Protein AF-A0A372H145-F1 (afdb_monomer_lite)

Structure (mmCIF, N/CA/C/O backbone):
data_AF-A0A372H145-F1
#
_entry.id   AF-A0A372H145-F1
#
loop_
_atom_site.group_PDB
_atom_site.id
_atom_site.type_symbol
_atom_site.label_atom_id
_atom_site.label_alt_id
_atom_site.label_comp_id
_atom_site.label_asym_id
_atom_site.label_entity_id
_atom_site.label_seq_id
_atom_site.pdbx_PDB_ins_code
_atom_site.Cartn_x
_atom_site.Cartn_y
_atom_site.Cartn_z
_atom_site.occupancy
_atom_site.B_iso_or_equiv
_atom_site.auth_seq_id
_atom_site.auth_comp_id
_atom_site.auth_asym_id
_atom_site.auth_atom_i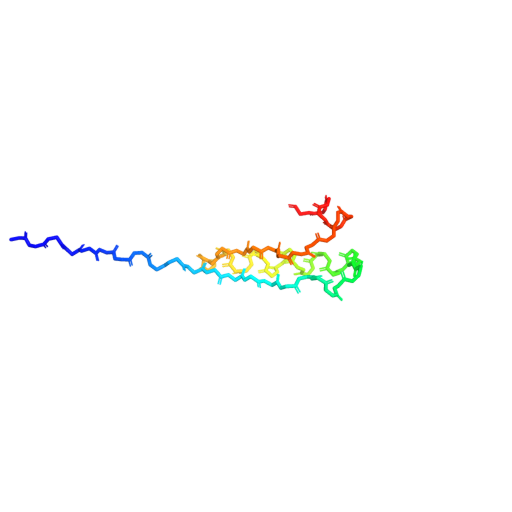d
_atom_site.pdbx_PDB_model_num
ATOM 1 N N . MET A 1 1 ? -32.031 -14.912 27.122 1.00 44.69 1 MET A N 1
ATOM 2 C CA . MET A 1 1 ? -30.963 -13.921 26.863 1.00 44.69 1 MET A CA 1
ATOM 3 C C . MET A 1 1 ? -30.056 -14.500 25.789 1.00 44.69 1 MET A C 1
ATOM 5 O O . MET A 1 1 ? -29.250 -15.364 26.095 1.00 44.69 1 MET A O 1
ATOM 9 N N . GLY A 1 2 ? -30.293 -14.152 24.522 1.00 53.50 2 GLY A N 1
ATOM 10 C CA . GLY A 1 2 ? -29.517 -14.667 23.389 1.00 53.50 2 GLY A CA 1
ATOM 11 C C . GLY A 1 2 ? -28.318 -13.767 23.117 1.00 53.50 2 GLY A C 1
ATOM 12 O O . GLY A 1 2 ? -28.483 -12.554 23.005 1.00 53.50 2 GLY A O 1
ATOM 13 N N . ALA A 1 3 ? -27.121 -14.346 23.043 1.00 56.88 3 ALA A N 1
ATOM 14 C CA . ALA A 1 3 ? -25.931 -13.629 22.613 1.00 56.88 3 ALA A CA 1
ATOM 15 C C . ALA A 1 3 ? -26.079 -13.271 21.127 1.00 56.88 3 ALA A C 1
ATOM 17 O O . ALA A 1 3 ? -26.142 -14.151 20.270 1.00 56.88 3 ALA A O 1
ATOM 18 N N . VAL A 1 4 ? -26.153 -11.975 20.824 1.00 62.34 4 VAL A N 1
ATOM 19 C CA . VAL A 1 4 ? -25.978 -11.479 19.459 1.00 62.34 4 VAL A CA 1
ATOM 20 C C . VAL A 1 4 ? -24.502 -11.672 19.126 1.00 62.34 4 VAL A C 1
ATOM 22 O O . VAL A 1 4 ? -23.648 -10.970 19.664 1.00 62.34 4 VAL A O 1
ATOM 25 N N . LEU A 1 5 ? -24.191 -12.649 18.272 1.00 61.47 5 LEU A N 1
ATOM 26 C CA . LEU A 1 5 ? -22.879 -12.752 17.641 1.00 61.47 5 LEU A CA 1
ATOM 27 C C . LEU A 1 5 ? -22.703 -11.505 16.770 1.00 61.47 5 LEU A C 1
ATOM 29 O O . LEU A 1 5 ? -23.196 -11.441 15.646 1.00 61.47 5 LEU A O 1
ATOM 33 N N . MET A 1 6 ? -22.043 -10.485 17.317 1.00 56.00 6 MET A N 1
ATOM 34 C CA . MET A 1 6 ? -21.556 -9.348 16.547 1.00 56.00 6 MET A CA 1
ATOM 35 C C . MET A 1 6 ? -20.506 -9.884 15.576 1.00 56.00 6 MET A C 1
ATOM 37 O O . MET A 1 6 ? -19.344 -10.063 15.926 1.00 56.00 6 MET A O 1
ATOM 41 N N . THR A 1 7 ? -20.939 -10.231 14.367 1.00 61.44 7 THR A N 1
ATOM 42 C CA . THR A 1 7 ? -20.035 -10.591 13.279 1.00 61.44 7 THR A CA 1
ATOM 43 C C . THR A 1 7 ? -19.235 -9.347 12.900 1.00 61.44 7 THR A C 1
ATOM 45 O O . THR A 1 7 ? -19.754 -8.381 12.342 1.00 61.44 7 THR A O 1
ATOM 48 N N . THR A 1 8 ? -17.959 -9.330 13.273 1.00 64.06 8 THR A N 1
ATOM 49 C CA . THR A 1 8 ? -17.033 -8.278 12.864 1.00 64.06 8 THR A CA 1
ATOM 50 C C . THR A 1 8 ? -16.669 -8.521 11.399 1.00 64.06 8 THR A C 1
ATOM 52 O O . THR A 1 8 ? -15.877 -9.410 11.093 1.00 64.06 8 THR A O 1
ATOM 55 N N . GLN A 1 9 ? -17.271 -7.765 10.479 1.00 66.25 9 GLN A N 1
ATOM 56 C CA . GLN A 1 9 ? -16.896 -7.781 9.062 1.00 66.25 9 GLN A CA 1
ATOM 57 C C . GLN A 1 9 ? -15.461 -7.256 8.915 1.00 66.25 9 GLN A C 1
ATOM 59 O O . GLN A 1 9 ? -15.186 -6.089 9.197 1.00 66.25 9 GLN A O 1
ATOM 64 N N . LEU A 1 10 ? -14.539 -8.120 8.489 1.00 69.19 10 LEU A N 1
ATOM 65 C CA . LEU A 1 10 ? -13.164 -7.731 8.188 1.00 69.19 10 LEU A CA 1
ATOM 66 C C . LEU A 1 10 ? -13.092 -7.182 6.759 1.00 69.19 10 LEU A C 1
ATOM 68 O O . LEU A 1 10 ? -13.324 -7.908 5.793 1.00 69.19 10 LEU A O 1
ATOM 72 N N . ASN A 1 11 ? -12.752 -5.901 6.624 1.00 85.06 11 ASN A N 1
ATOM 73 C CA . ASN A 1 11 ? -12.618 -5.243 5.328 1.00 85.06 11 ASN A CA 1
ATOM 74 C C . ASN A 1 11 ? -11.158 -5.249 4.868 1.00 85.06 11 ASN A C 1
ATOM 76 O O . ASN A 1 11 ? -10.289 -4.676 5.532 1.00 85.06 11 ASN A O 1
ATOM 80 N N . TYR A 1 12 ? -10.908 -5.832 3.695 1.00 87.12 12 TYR A N 1
ATOM 81 C CA . TYR A 1 12 ? -9.584 -5.894 3.079 1.00 87.12 12 TYR A CA 1
ATOM 82 C C . TYR A 1 12 ? -9.568 -5.254 1.693 1.00 87.12 12 TYR A C 1
ATOM 84 O O . TYR A 1 12 ? -10.501 -5.419 0.910 1.00 87.12 12 TYR A O 1
ATOM 92 N N . ALA A 1 13 ? -8.467 -4.580 1.368 1.00 87.06 13 ALA A N 1
ATOM 93 C CA . ALA A 1 13 ? -8.133 -4.166 0.011 1.00 87.06 13 ALA A CA 1
ATOM 94 C C . ALA A 1 13 ? -6.795 -4.797 -0.396 1.00 87.06 13 ALA A C 1
ATOM 96 O O . ALA A 1 13 ? -5.788 -4.627 0.294 1.00 87.06 13 ALA A O 1
ATOM 97 N N . VAL A 1 14 ? -6.778 -5.527 -1.513 1.00 88.25 14 VAL A N 1
ATOM 98 C CA . VAL A 1 14 ? -5.596 -6.274 -1.974 1.00 88.25 14 VAL A CA 1
ATOM 99 C C . VAL A 1 14 ? -5.197 -5.816 -3.382 1.00 88.25 14 VAL A C 1
ATOM 101 O O . VAL A 1 14 ? -5.590 -6.446 -4.365 1.00 88.25 14 VAL A O 1
ATOM 104 N N . PRO A 1 15 ? -4.462 -4.698 -3.528 1.00 84.19 15 PRO A N 1
ATOM 105 C CA . PRO A 1 15 ? -3.935 -4.287 -4.826 1.00 84.19 15 PRO A CA 1
ATOM 106 C C . PRO A 1 15 ? -2.891 -5.289 -5.345 1.00 84.19 15 PRO A C 1
ATOM 108 O O . PRO A 1 15 ? -1.982 -5.701 -4.617 1.00 84.19 15 PRO A O 1
ATOM 111 N N . VAL A 1 16 ? -3.011 -5.658 -6.624 1.00 87.44 16 VAL A N 1
ATOM 112 C CA . VAL A 1 16 ? -2.082 -6.560 -7.320 1.00 87.44 16 VAL A CA 1
ATOM 113 C C . VAL A 1 16 ? -0.980 -5.739 -7.993 1.00 87.44 16 VAL A C 1
ATOM 115 O O . VAL A 1 16 ? -1.215 -5.071 -8.994 1.00 87.44 16 VAL A O 1
ATOM 118 N N . MET A 1 17 ? 0.236 -5.818 -7.456 1.00 88.88 17 MET A N 1
ATOM 119 C CA . MET A 1 17 ? 1.422 -5.070 -7.901 1.00 88.88 17 MET A CA 1
ATOM 120 C C . MET A 1 17 ? 2.279 -5.827 -8.926 1.00 88.88 17 MET A C 1
ATOM 122 O O . MET A 1 17 ? 3.272 -5.292 -9.403 1.00 88.88 17 MET A O 1
ATOM 126 N N . ARG A 1 18 ? 1.911 -7.064 -9.294 1.00 86.88 18 ARG A N 1
ATOM 127 C CA . ARG A 1 18 ? 2.746 -7.974 -10.109 1.00 86.88 18 ARG A CA 1
ATOM 128 C C . ARG A 1 18 ? 3.199 -7.394 -11.458 1.00 86.88 18 ARG A C 1
ATOM 130 O O . ARG A 1 18 ? 4.231 -7.805 -11.974 1.00 86.88 18 ARG A O 1
ATOM 137 N N . TYR A 1 19 ? 2.424 -6.477 -12.029 1.00 88.50 19 TYR A N 1
ATOM 138 C CA . TYR A 1 19 ? 2.698 -5.857 -13.330 1.00 88.50 19 TYR A CA 1
ATOM 139 C C . TYR A 1 19 ? 3.229 -4.426 -13.209 1.00 88.50 19 TYR A C 1
ATOM 141 O O . TYR A 1 19 ? 3.290 -3.715 -14.207 1.00 88.50 19 TYR A O 1
ATOM 149 N N . VAL A 1 20 ? 3.592 -3.998 -11.997 1.00 85.62 20 VAL A N 1
ATOM 150 C CA . VAL A 1 20 ? 4.219 -2.704 -11.736 1.00 85.62 20 VAL A CA 1
ATOM 151 C C . VAL A 1 20 ? 5.728 -2.945 -11.611 1.00 85.62 20 VAL A C 1
ATOM 153 O O . VAL A 1 20 ? 6.187 -3.369 -10.551 1.00 85.62 20 VAL A O 1
ATOM 156 N N . PRO A 1 21 ? 6.509 -2.752 -12.692 1.00 78.88 21 PRO A N 1
ATOM 157 C CA . PRO A 1 21 ? 7.922 -3.131 -12.709 1.00 78.88 21 PRO A CA 1
ATOM 158 C C . PRO A 1 21 ? 8.783 -2.248 -11.800 1.00 78.88 21 PRO A C 1
ATOM 160 O O . PRO A 1 21 ? 9.773 -2.723 -11.250 1.00 78.88 21 PRO A O 1
ATOM 163 N N . LEU A 1 22 ? 8.400 -0.979 -11.641 1.00 85.12 22 LEU A N 1
ATOM 164 C CA . LEU A 1 22 ? 9.098 0.016 -10.838 1.00 85.12 22 LEU A CA 1
ATOM 165 C C . LEU A 1 22 ? 8.092 1.053 -10.325 1.00 85.12 22 LEU A C 1
ATOM 167 O O . LEU A 1 22 ? 7.140 1.398 -11.025 1.00 85.12 22 LEU A O 1
ATOM 171 N N . ILE A 1 23 ? 8.323 1.558 -9.116 1.00 88.75 23 ILE A N 1
ATOM 172 C CA . ILE A 1 23 ? 7.606 2.694 -8.534 1.00 88.75 23 ILE A CA 1
ATOM 173 C C . ILE A 1 23 ? 8.662 3.732 -8.161 1.00 88.75 23 ILE A C 1
ATOM 175 O O . ILE A 1 23 ? 9.605 3.414 -7.442 1.00 88.75 23 ILE A O 1
ATOM 179 N N . ASP A 1 24 ? 8.517 4.957 -8.662 1.00 90.00 24 ASP A N 1
ATOM 180 C CA . ASP A 1 24 ? 9.402 6.063 -8.301 1.00 90.00 24 ASP A CA 1
ATOM 181 C C . ASP A 1 24 ? 9.004 6.685 -6.944 1.00 90.00 24 ASP A C 1
ATOM 183 O O . ASP A 1 24 ? 7.985 6.336 -6.340 1.00 90.00 24 ASP A O 1
ATOM 187 N N . ALA A 1 25 ? 9.787 7.653 -6.465 1.00 90.75 25 ALA A N 1
ATOM 188 C CA . ALA A 1 25 ? 9.551 8.326 -5.189 1.00 90.75 25 ALA A CA 1
ATOM 189 C C . ALA A 1 25 ? 8.136 8.933 -5.061 1.00 90.75 25 ALA A C 1
ATOM 191 O O . ALA A 1 25 ? 7.503 8.814 -4.007 1.00 90.75 25 ALA A O 1
ATOM 192 N N . THR A 1 26 ? 7.607 9.552 -6.119 1.00 94.31 26 THR A N 1
ATOM 193 C CA . THR A 1 26 ? 6.262 10.140 -6.131 1.00 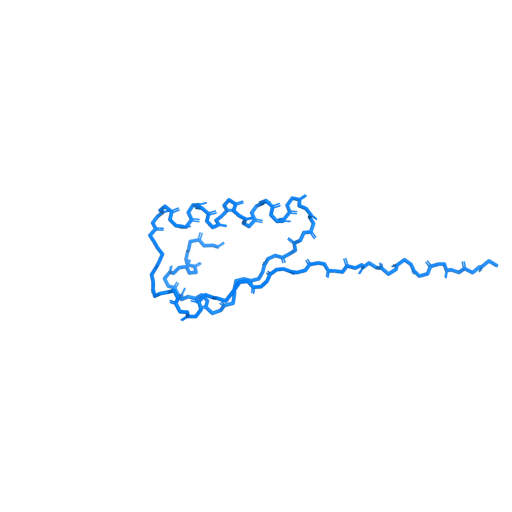94.31 26 THR A CA 1
ATOM 194 C C . THR A 1 26 ? 5.178 9.065 -6.086 1.00 94.31 26 THR A C 1
ATOM 196 O O . THR A 1 26 ? 4.206 9.198 -5.329 1.00 94.31 26 THR A O 1
ATOM 199 N N . GLY A 1 27 ? 5.349 7.975 -6.839 1.00 91.25 27 GLY A N 1
ATOM 200 C CA . GLY A 1 27 ? 4.450 6.824 -6.782 1.00 91.25 27 GLY A CA 1
ATOM 201 C C . GLY A 1 27 ? 4.396 6.195 -5.385 1.00 91.25 27 GLY A C 1
ATOM 202 O O . GLY A 1 27 ? 3.306 5.943 -4.864 1.00 91.25 27 GLY A O 1
ATOM 203 N N . CYS A 1 28 ? 5.548 6.034 -4.728 1.00 92.12 28 CYS A N 1
ATOM 204 C CA . CYS A 1 28 ? 5.636 5.511 -3.363 1.00 92.12 28 CYS A CA 1
ATOM 205 C C . CYS A 1 28 ? 4.909 6.402 -2.347 1.00 92.12 28 CYS 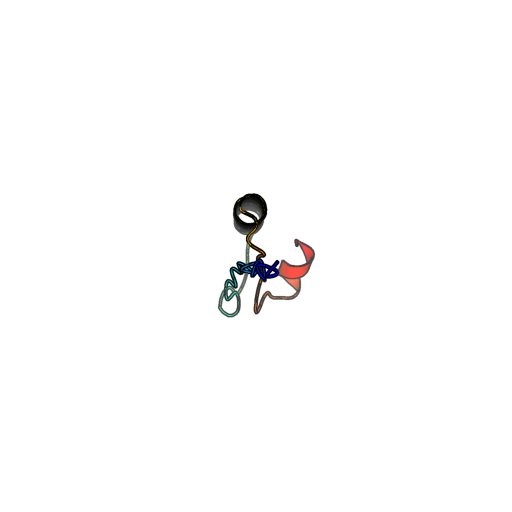A C 1
ATOM 207 O O . CYS A 1 28 ? 4.114 5.908 -1.542 1.00 92.12 28 CYS A O 1
ATOM 209 N N . GLN A 1 29 ? 5.116 7.722 -2.406 1.00 94.19 29 GLN A N 1
ATOM 210 C CA . GLN A 1 29 ? 4.419 8.673 -1.529 1.00 94.19 29 GLN A CA 1
ATOM 211 C C . GLN A 1 29 ? 2.900 8.632 -1.731 1.00 94.19 29 GLN A C 1
ATOM 213 O O . GLN A 1 29 ? 2.137 8.598 -0.761 1.00 94.19 29 GLN A O 1
ATOM 218 N N . SER A 1 30 ? 2.457 8.559 -2.986 1.00 93.88 30 SER A N 1
ATOM 219 C CA . SER A 1 30 ? 1.036 8.444 -3.324 1.00 93.88 30 SER A CA 1
ATOM 220 C C . SER A 1 30 ? 0.433 7.153 -2.762 1.00 93.88 30 SER A C 1
ATOM 222 O O . SER A 1 30 ? -0.615 7.182 -2.114 1.00 93.88 30 SER A O 1
ATOM 224 N N . LEU A 1 31 ? 1.126 6.022 -2.928 1.00 92.88 31 LEU A N 1
ATOM 225 C CA . LEU A 1 31 ? 0.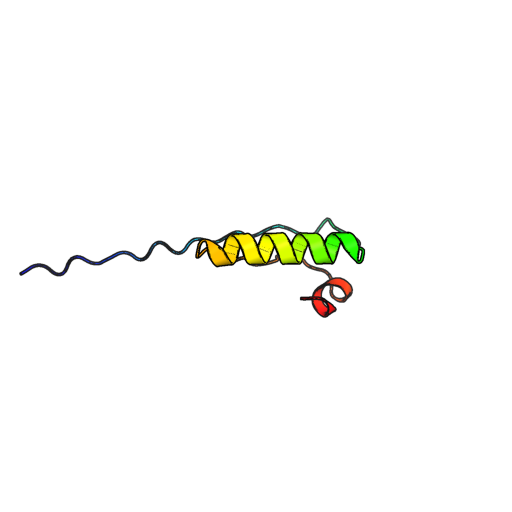696 4.718 -2.427 1.00 92.88 31 LEU A CA 1
ATOM 226 C C . LEU A 1 31 ? 0.624 4.677 -0.892 1.00 92.88 31 LEU A C 1
ATOM 228 O O . LEU A 1 31 ? -0.357 4.176 -0.340 1.00 92.88 31 LEU A O 1
ATOM 232 N N . LYS A 1 32 ? 1.592 5.278 -0.189 1.00 93.56 32 LYS A N 1
ATOM 233 C CA . LYS A 1 32 ? 1.541 5.474 1.273 1.00 93.56 32 LYS A CA 1
ATOM 234 C C . LYS A 1 32 ? 0.315 6.282 1.697 1.00 93.56 32 LYS A C 1
ATOM 236 O O . LYS A 1 32 ? -0.364 5.911 2.657 1.00 93.56 32 LYS A O 1
ATOM 241 N N . GLY A 1 33 ? -0.000 7.353 0.967 1.00 95.81 33 GLY A N 1
ATOM 242 C CA . GLY A 1 33 ? -1.205 8.156 1.181 1.00 95.81 33 GLY A CA 1
ATOM 243 C C . GLY A 1 33 ? -2.482 7.324 1.053 1.00 95.81 33 GLY A C 1
ATOM 244 O O . GLY A 1 33 ? -3.317 7.332 1.958 1.00 95.81 33 GLY A O 1
ATOM 245 N N . ILE A 1 34 ? -2.585 6.529 -0.015 1.00 93.44 34 ILE A N 1
ATOM 246 C CA . ILE A 1 34 ? -3.716 5.624 -0.251 1.00 93.44 34 ILE A CA 1
ATOM 247 C C . ILE A 1 34 ? -3.851 4.631 0.910 1.00 93.44 34 ILE A C 1
ATOM 249 O O . ILE A 1 34 ? -4.910 4.562 1.532 1.00 93.44 34 ILE A O 1
ATOM 253 N N . ILE A 1 35 ? -2.782 3.915 1.275 1.00 93.88 35 ILE A N 1
ATOM 254 C CA . ILE A 1 35 ? -2.797 2.943 2.384 1.00 93.88 35 ILE A CA 1
ATOM 255 C C . ILE A 1 35 ? -3.268 3.602 3.686 1.00 93.88 35 ILE A C 1
ATOM 257 O O . ILE A 1 35 ? -4.116 3.050 4.391 1.00 93.88 35 ILE A O 1
ATOM 261 N N . LYS A 1 36 ? -2.772 4.808 3.989 1.00 95.44 36 LYS A N 1
ATOM 262 C CA . LYS A 1 36 ? -3.172 5.573 5.175 1.00 95.44 36 LYS A CA 1
ATOM 263 C C . LYS A 1 36 ? -4.664 5.916 5.155 1.00 95.44 36 LYS A C 1
ATOM 265 O O . LYS A 1 36 ? -5.332 5.750 6.175 1.00 95.44 36 LYS A O 1
ATOM 270 N N . SER A 1 37 ? -5.203 6.337 4.012 1.00 95.88 37 SER A N 1
ATOM 271 C CA . SER A 1 37 ? -6.632 6.633 3.855 1.00 95.88 37 SER A CA 1
ATOM 272 C C . SER A 1 37 ? -7.522 5.397 4.019 1.00 95.88 37 SER A C 1
ATOM 274 O O . SER A 1 37 ? -8.590 5.502 4.617 1.00 95.88 37 SER A O 1
ATOM 276 N N . TYR A 1 38 ? -7.101 4.227 3.529 1.00 94.44 38 TYR A N 1
ATOM 277 C CA . TYR A 1 38 ? -7.839 2.971 3.725 1.00 94.44 38 TYR A CA 1
ATOM 278 C C . TYR A 1 38 ? -7.791 2.509 5.185 1.00 94.44 38 TYR A C 1
ATOM 280 O O . TYR A 1 38 ? -8.827 2.179 5.763 1.00 94.44 38 TYR A O 1
ATOM 288 N N . ARG A 1 39 ? -6.620 2.593 5.825 1.00 91.81 39 ARG A N 1
ATOM 289 C CA . ARG A 1 39 ? -6.460 2.261 7.246 1.00 91.81 39 ARG A CA 1
ATOM 290 C C . ARG A 1 39 ? -7.311 3.155 8.149 1.00 91.81 39 ARG A C 1
ATOM 292 O O . ARG A 1 39 ? -7.903 2.658 9.101 1.00 91.81 39 ARG A O 1
ATOM 299 N N . ALA A 1 40 ? -7.430 4.446 7.829 1.00 94.38 40 ALA A N 1
ATOM 300 C CA . ALA A 1 40 ? -8.301 5.378 8.552 1.00 94.38 40 ALA A CA 1
ATOM 301 C C . ALA A 1 40 ? -9.794 4.998 8.479 1.00 94.38 40 ALA A C 1
ATOM 303 O O . ALA A 1 40 ? -10.565 5.373 9.356 1.00 94.38 40 ALA A O 1
ATOM 304 N N . LYS A 1 41 ? -10.196 4.222 7.464 1.00 93.25 41 LYS A N 1
ATOM 305 C CA . LYS A 1 41 ? -11.552 3.668 7.308 1.00 93.25 41 LYS A CA 1
ATOM 306 C C . LYS A 1 41 ? -11.712 2.282 7.949 1.00 93.25 41 LYS A C 1
ATOM 308 O O . LYS A 1 41 ? -12.731 1.634 7.737 1.00 93.25 41 LYS A O 1
ATOM 313 N N . GLY A 1 42 ? -10.705 1.799 8.683 1.00 92.44 42 GLY A N 1
ATOM 314 C CA . GLY A 1 42 ? -10.693 0.449 9.250 1.00 92.44 42 GLY A CA 1
ATOM 315 C C . GLY A 1 42 ? -10.498 -0.658 8.209 1.00 92.44 42 GLY A C 1
ATOM 316 O O . GLY A 1 42 ? -10.816 -1.810 8.484 1.00 92.44 42 GLY A O 1
ATOM 317 N N . ILE A 1 43 ? -9.996 -0.323 7.015 1.00 93.12 43 ILE A N 1
ATOM 318 C CA . ILE A 1 43 ? -9.742 -1.288 5.942 1.00 93.12 43 ILE A CA 1
ATOM 319 C C . ILE A 1 43 ? -8.263 -1.664 5.971 1.00 93.12 43 ILE A C 1
ATOM 321 O O . ILE A 1 43 ? -7.384 -0.803 5.873 1.00 93.12 43 ILE A O 1
ATOM 325 N N . GLN A 1 44 ? -7.981 -2.957 6.083 1.00 92.56 44 GLN A N 1
ATOM 326 C CA . GLN A 1 44 ? -6.620 -3.469 6.031 1.00 92.56 44 GLN A CA 1
ATOM 327 C C . GLN A 1 44 ? -6.165 -3.592 4.573 1.00 92.56 44 GLN A C 1
ATOM 329 O O . GLN A 1 44 ? -6.846 -4.194 3.744 1.00 92.56 44 GLN A O 1
ATOM 334 N N . VAL A 1 45 ? -5.001 -3.025 4.249 1.00 92.62 45 VAL A N 1
ATOM 335 C CA . VAL A 1 45 ? -4.423 -3.096 2.900 1.00 92.62 45 VAL A CA 1
ATOM 336 C C . VAL A 1 45 ? -3.307 -4.133 2.870 1.00 92.62 45 VAL A C 1
ATOM 338 O O . VAL A 1 45 ? -2.415 -4.099 3.715 1.00 92.62 45 VAL A O 1
ATOM 341 N N . ILE A 1 46 ? -3.348 -5.039 1.893 1.00 92.56 46 ILE A N 1
ATOM 342 C CA . ILE A 1 46 ? -2.322 -6.065 1.669 1.00 92.56 46 ILE A CA 1
ATOM 343 C C . ILE A 1 46 ? -1.745 -5.858 0.268 1.00 92.56 46 ILE A C 1
ATOM 345 O O . ILE A 1 46 ? -2.426 -6.094 -0.727 1.00 92.56 46 ILE A O 1
ATOM 349 N N . LEU A 1 47 ? -0.492 -5.408 0.173 1.00 90.94 47 LEU A N 1
ATOM 350 C CA . LEU A 1 47 ? 0.180 -5.226 -1.116 1.00 90.94 47 LEU A CA 1
ATOM 351 C C . LEU A 1 47 ? 0.652 -6.586 -1.646 1.00 90.94 47 LEU A C 1
ATOM 353 O O . LEU A 1 47 ? 1.603 -7.165 -1.123 1.00 90.94 47 LEU A O 1
ATOM 357 N N . SER A 1 48 ? -0.014 -7.107 -2.678 1.00 91.19 48 SER A N 1
ATOM 358 C CA . SER A 1 48 ? 0.300 -8.423 -3.244 1.00 91.19 48 SER A CA 1
ATOM 359 C C . SER A 1 48 ? 1.204 -8.303 -4.468 1.00 91.19 48 SER A C 1
ATOM 361 O O . SER A 1 48 ? 0.929 -7.515 -5.368 1.00 91.19 48 SER A O 1
ATOM 363 N N . GLY A 1 49 ? 2.272 -9.103 -4.533 1.00 88.4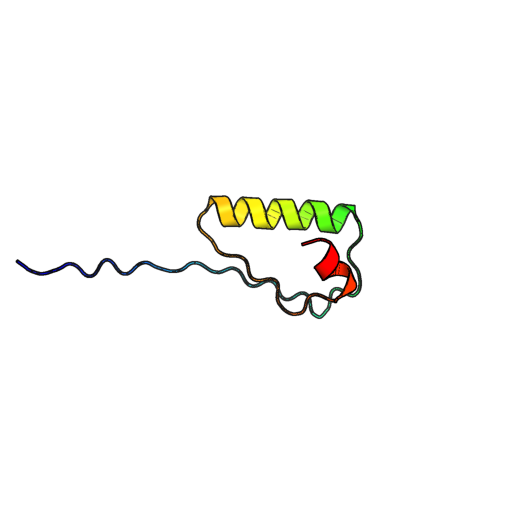4 49 GLY A N 1
ATOM 364 C CA . GLY A 1 49 ? 3.180 -9.133 -5.688 1.00 88.44 49 GLY A CA 1
ATOM 365 C C . GLY A 1 49 ? 4.101 -7.916 -5.817 1.00 88.44 49 GLY A C 1
ATOM 366 O O . GLY A 1 49 ? 4.515 -7.594 -6.924 1.00 88.44 49 GLY A O 1
ATOM 367 N N . ILE A 1 50 ? 4.395 -7.230 -4.709 1.00 90.44 50 ILE A N 1
ATOM 368 C CA . ILE A 1 50 ? 5.357 -6.122 -4.653 1.00 90.44 50 ILE A CA 1
ATOM 369 C C . ILE A 1 50 ? 6.799 -6.637 -4.817 1.00 90.44 50 ILE A C 1
ATOM 371 O O . ILE A 1 50 ? 7.178 -7.640 -4.201 1.00 90.44 50 ILE A O 1
ATOM 375 N N . ASN A 1 51 ? 7.596 -5.957 -5.645 1.00 88.62 51 ASN A N 1
ATOM 376 C CA . ASN A 1 51 ? 9.000 -6.302 -5.883 1.00 88.62 51 ASN A CA 1
ATOM 377 C C . ASN A 1 51 ? 9.888 -5.939 -4.672 1.00 88.62 51 ASN A C 1
ATOM 379 O O . ASN A 1 51 ? 9.532 -5.077 -3.869 1.00 88.62 51 ASN A O 1
ATOM 383 N N . GLU A 1 52 ? 11.044 -6.588 -4.525 1.00 87.62 52 GLU A N 1
ATOM 384 C CA . GLU A 1 52 ? 11.933 -6.435 -3.363 1.00 87.62 52 GLU A CA 1
ATOM 385 C C . GLU A 1 52 ? 12.463 -5.016 -3.175 1.00 87.62 52 GLU A C 1
ATOM 387 O O . GLU A 1 52 ? 12.606 -4.559 -2.044 1.00 87.62 52 GLU A O 1
ATOM 392 N N . GLU A 1 53 ? 12.728 -4.305 -4.269 1.00 85.25 53 GLU A N 1
ATOM 393 C CA . GLU A 1 53 ? 13.171 -2.915 -4.200 1.00 85.25 53 GLU A CA 1
ATOM 394 C C . GLU A 1 53 ? 12.090 -2.023 -3.585 1.00 85.25 53 GLU A C 1
ATOM 396 O O . GLU A 1 53 ? 12.350 -1.307 -2.622 1.00 85.25 53 GLU A O 1
ATOM 401 N N . THR A 1 54 ? 10.852 -2.144 -4.066 1.00 84.00 54 THR A N 1
ATOM 402 C CA . THR A 1 54 ? 9.715 -1.379 -3.551 1.00 84.00 54 THR A CA 1
ATOM 403 C C . THR A 1 54 ? 9.381 -1.762 -2.108 1.00 84.00 54 THR A C 1
ATOM 405 O O . THR A 1 54 ? 9.025 -0.888 -1.326 1.00 84.00 54 THR A O 1
ATOM 408 N N . LYS A 1 55 ? 9.548 -3.033 -1.706 1.00 86.62 55 LYS A N 1
ATOM 409 C CA . LYS A 1 55 ? 9.343 -3.464 -0.308 1.00 86.62 55 LYS A CA 1
ATOM 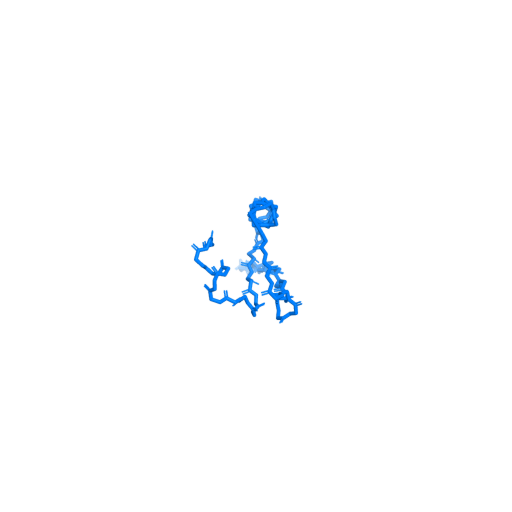410 C C . LYS A 1 55 ? 10.197 -2.691 0.695 1.00 86.62 55 LYS A C 1
ATOM 412 O O . LYS A 1 55 ? 9.767 -2.544 1.826 1.00 86.62 55 LYS A O 1
ATOM 417 N N . LYS A 1 56 ? 11.380 -2.197 0.311 1.00 86.38 56 LYS A N 1
ATOM 418 C CA . LYS A 1 56 ? 12.252 -1.427 1.218 1.00 86.38 56 LYS A CA 1
ATOM 419 C C . LYS A 1 56 ? 11.646 -0.086 1.637 1.00 86.38 56 LYS A C 1
ATOM 421 O O . LYS A 1 56 ? 12.114 0.504 2.605 1.00 86.38 56 LYS A O 1
ATOM 426 N N . ASP A 1 57 ? 10.642 0.398 0.907 1.00 83.31 57 ASP A N 1
ATOM 427 C CA . ASP A 1 57 ? 10.006 1.687 1.163 1.00 83.31 57 ASP A CA 1
ATOM 428 C C . ASP A 1 57 ? 8.731 1.582 2.030 1.00 83.31 57 ASP A C 1
ATOM 430 O O . ASP A 1 57 ? 8.243 2.617 2.490 1.00 83.31 57 ASP A O 1
ATOM 434 N N . PHE A 1 58 ? 8.198 0.374 2.281 1.00 81.31 58 PHE A N 1
ATOM 435 C CA . PHE A 1 58 ? 6.935 0.119 3.005 1.00 81.31 58 PHE A CA 1
ATOM 436 C C . PHE A 1 58 ? 7.142 -0.634 4.319 1.00 81.31 58 PHE A C 1
ATOM 438 O O . PHE A 1 58 ? 6.406 -0.301 5.277 1.00 81.31 58 PHE A O 1
#

Foldseek 3Di:
DDDDPPPDDAAEDEDECQPVPDADPVSLVVVVVVCVVCVVVNYHYDYHNDDPVSVVSD

Sequence (58 aa):
MGAVLMTTQLNYAVPVMRYVPLIDATGCQSLKGIIKSYRAKGIQVILSGINEETKKDF

Secondary structure (DSSP, 8-state):
-----------EE--B-TT-----HHHHHHHHHHHHHHHHTTPEE--BS--HHHHTT-

pLDDT: mean 84.59, std 12.3, range [44.69, 95.88]

Radius of gyration: 15.82 Å; chains: 1; bounding box: 44×25×40 Å